Protein AF-A0A949HEN0-F1 (afdb_monomer_lite)

pLDDT: mean 87.19, std 11.89, range [32.09, 98.19]

Structure (mmCIF, N/CA/C/O backbone):
data_AF-A0A949HEN0-F1
#
_entry.id   AF-A0A949HEN0-F1
#
loop_
_atom_site.group_PDB
_atom_site.id
_atom_site.type_symbol
_atom_site.label_atom_id
_atom_site.label_alt_id
_atom_site.label_comp_id
_atom_site.label_asym_id
_atom_site.label_entity_id
_atom_site.label_seq_id
_atom_site.pdbx_PDB_ins_code
_atom_site.Cartn_x
_atom_site.Cartn_y
_atom_site.Cartn_z
_atom_site.occupancy
_atom_site.B_iso_or_equiv
_atom_site.auth_seq_id
_atom_site.auth_comp_id
_atom_site.auth_asym_id
_atom_site.auth_atom_id
_atom_site.pdbx_PDB_model_num
ATOM 1 N N . HIS A 1 1 ? -19.547 -11.923 -1.284 1.00 74.56 1 HIS A N 1
ATOM 2 C CA . HIS A 1 1 ? -19.424 -10.513 -1.710 1.00 74.56 1 HIS A CA 1
ATOM 3 C C . HIS A 1 1 ? -18.786 -9.704 -0.590 1.00 74.56 1 HIS A C 1
ATOM 5 O O . HIS A 1 1 ? -19.187 -9.894 0.551 1.00 74.56 1 HIS A O 1
ATOM 11 N N . THR A 1 2 ? -17.809 -8.849 -0.902 1.00 90.19 2 THR A N 1
ATOM 12 C CA . THR A 1 2 ? -17.132 -7.981 0.080 1.00 90.19 2 THR A CA 1
ATOM 13 C C . THR A 1 2 ? -17.848 -6.635 0.180 1.00 90.19 2 THR A C 1
ATOM 15 O O . THR A 1 2 ? -18.047 -5.970 -0.837 1.00 90.19 2 THR A O 1
ATOM 18 N N . THR A 1 3 ? -18.230 -6.210 1.384 1.00 95.81 3 THR A N 1
ATOM 19 C CA . THR A 1 3 ? -18.960 -4.951 1.613 1.00 95.81 3 THR A CA 1
ATOM 20 C C . THR A 1 3 ? -18.017 -3.785 1.955 1.00 95.81 3 THR A C 1
ATOM 22 O O . THR A 1 3 ? -16.902 -4.021 2.426 1.00 95.81 3 THR A O 1
ATOM 25 N N . PRO A 1 4 ? -18.452 -2.516 1.811 1.00 96.38 4 PRO A N 1
ATOM 26 C CA . PRO A 1 4 ? -17.668 -1.355 2.253 1.00 96.38 4 PRO A CA 1
ATOM 27 C C . PRO A 1 4 ? -17.387 -1.304 3.767 1.00 96.38 4 PRO A C 1
ATOM 29 O O . PRO A 1 4 ? -16.503 -0.578 4.216 1.00 96.38 4 PRO A O 1
ATOM 32 N N . ALA A 1 5 ? -18.148 -2.050 4.574 1.00 95.38 5 ALA A N 1
ATOM 33 C CA . ALA A 1 5 ? -17.889 -2.202 6.007 1.00 95.38 5 ALA A CA 1
ATOM 34 C C . ALA A 1 5 ? -16.739 -3.185 6.294 1.00 95.38 5 ALA A C 1
ATOM 36 O O . ALA A 1 5 ? -16.157 -3.150 7.371 1.00 95.38 5 ALA A O 1
ATOM 37 N N . GLN A 1 6 ? -16.399 -4.045 5.329 1.00 95.44 6 GLN A N 1
ATOM 38 C CA . GLN A 1 6 ? -15.302 -5.010 5.430 1.00 95.44 6 GLN A CA 1
ATOM 39 C C . GLN A 1 6 ? -14.016 -4.474 4.793 1.00 95.44 6 GLN A C 1
ATOM 41 O O . GLN A 1 6 ? -12.932 -4.670 5.339 1.00 95.44 6 GLN A O 1
ATOM 46 N N . LEU A 1 7 ? -14.142 -3.796 3.649 1.00 97.06 7 LEU A N 1
ATOM 47 C CA . LEU A 1 7 ? -13.021 -3.308 2.855 1.00 97.06 7 LEU A CA 1
ATOM 48 C C . LEU A 1 7 ? -13.290 -1.894 2.357 1.00 97.06 7 LEU A C 1
ATOM 50 O O . LEU A 1 7 ? -14.333 -1.615 1.764 1.00 97.06 7 LEU A O 1
ATOM 54 N N . ARG A 1 8 ? -12.293 -1.034 2.522 1.00 98.00 8 ARG A N 1
ATOM 55 C CA . ARG A 1 8 ? -12.203 0.259 1.864 1.00 98.00 8 ARG A CA 1
ATOM 56 C C . ARG A 1 8 ? -10.946 0.333 1.014 1.00 98.00 8 ARG A C 1
ATOM 58 O O . ARG A 1 8 ? -9.950 -0.312 1.321 1.00 98.00 8 ARG A O 1
ATOM 65 N N . ILE A 1 9 ? -11.001 1.117 -0.050 1.00 96.38 9 ILE A N 1
ATOM 66 C CA . ILE A 1 9 ? -9.923 1.275 -1.021 1.00 96.38 9 ILE A CA 1
ATOM 67 C C . ILE A 1 9 ? -9.548 2.749 -1.086 1.00 96.38 9 ILE A C 1
ATOM 69 O O . ILE A 1 9 ? -10.424 3.615 -1.096 1.00 96.38 9 ILE A O 1
ATOM 73 N N . PHE A 1 10 ? -8.254 3.035 -1.134 1.00 96.44 10 PHE A N 1
ATOM 74 C CA . PHE A 1 10 ? -7.752 4.378 -1.365 1.00 96.44 10 PHE A CA 1
ATOM 75 C C . PHE A 1 10 ? -6.753 4.377 -2.512 1.00 96.44 10 PHE A C 1
ATOM 77 O O . PHE A 1 10 ? -5.668 3.821 -2.386 1.00 96.44 10 PHE A O 1
ATOM 84 N N . CYS A 1 11 ? -7.134 4.974 -3.637 1.00 95.00 11 CYS A N 1
ATOM 85 C CA . CYS A 1 11 ? -6.284 5.060 -4.816 1.00 95.00 11 CYS A CA 1
ATOM 86 C C . CYS A 1 11 ? -5.538 6.395 -4.841 1.00 95.00 11 CYS A C 1
ATOM 88 O O . CYS A 1 11 ? -6.155 7.460 -4.765 1.00 95.00 11 CYS A O 1
ATOM 90 N N . ILE A 1 12 ? -4.218 6.315 -4.978 1.00 93.69 12 ILE A N 1
ATOM 91 C CA . ILE A 1 12 ? -3.324 7.440 -5.212 1.00 93.69 12 ILE A CA 1
ATOM 92 C C . ILE A 1 12 ? -2.745 7.283 -6.618 1.00 93.69 12 ILE A C 1
ATOM 94 O O . ILE A 1 12 ? -1.833 6.488 -6.846 1.00 93.69 12 ILE A O 1
ATOM 98 N N . ASP A 1 13 ? -3.298 8.046 -7.555 1.00 87.94 13 ASP A N 1
ATOM 99 C CA . ASP A 1 13 ? -2.921 8.092 -8.965 1.00 87.94 13 ASP A CA 1
ATOM 100 C C . ASP A 1 13 ? -2.752 9.552 -9.409 1.00 87.94 13 ASP A C 1
ATOM 102 O O . ASP A 1 13 ? -3.570 10.114 -10.133 1.00 87.94 13 ASP A O 1
ATOM 106 N N . GLY A 1 14 ? -1.672 10.200 -8.969 1.00 75.12 14 GLY A N 1
ATOM 107 C CA . GLY A 1 14 ? -1.396 11.612 -9.274 1.00 75.12 14 GLY A CA 1
ATOM 108 C C . GLY A 1 14 ? -1.202 11.945 -10.766 1.00 75.12 14 GLY A C 1
ATOM 109 O O . GLY A 1 14 ? -0.970 13.107 -11.084 1.00 75.12 14 GLY A O 1
ATOM 110 N N . LYS A 1 15 ? -1.294 10.959 -11.677 1.00 76.56 15 LYS A N 1
ATOM 111 C CA . LYS A 1 15 ? -1.336 11.162 -13.137 1.00 76.56 15 LYS A CA 1
ATOM 112 C C . LYS A 1 15 ? -2.762 11.361 -13.656 1.00 76.56 15 LYS A C 1
ATOM 114 O O . LYS A 1 15 ? -2.924 12.068 -14.646 1.00 76.56 15 LYS A O 1
ATOM 119 N N . GLY A 1 16 ? -3.773 10.782 -12.999 1.00 72.88 16 GLY A N 1
ATOM 120 C CA . GLY A 1 16 ? -5.189 11.100 -13.188 1.00 72.88 16 GLY A CA 1
ATOM 121 C C . GLY A 1 16 ? -6.070 10.026 -13.846 1.00 72.88 16 GLY A C 1
ATOM 122 O O . GLY A 1 16 ? -7.115 9.717 -13.266 1.00 72.88 16 GLY A O 1
ATOM 123 N N . PRO A 1 17 ? -5.751 9.503 -15.049 1.00 77.69 17 PRO A N 1
ATOM 124 C CA . PRO A 1 17 ? -6.682 8.691 -15.832 1.00 77.69 17 PRO A CA 1
ATOM 125 C C . PRO A 1 17 ? -7.180 7.420 -15.147 1.00 77.69 17 PRO A C 1
ATOM 127 O O . PRO A 1 17 ? -8.371 7.128 -15.239 1.00 77.69 17 PRO A O 1
ATOM 130 N N . ASP A 1 18 ? -6.315 6.690 -14.443 1.00 79.44 18 ASP A N 1
ATOM 131 C CA . ASP A 1 18 ? -6.670 5.380 -13.892 1.00 79.44 18 ASP A CA 1
ATOM 132 C C . ASP A 1 18 ? -7.500 5.546 -12.615 1.00 79.44 18 ASP A C 1
ATOM 134 O O . ASP A 1 18 ? -8.573 4.957 -12.469 1.00 79.44 18 ASP A O 1
ATOM 138 N N . GLY A 1 19 ? -7.054 6.427 -11.716 1.00 79.94 19 GLY A N 1
ATOM 139 C CA . GLY A 1 19 ? -7.755 6.743 -10.474 1.00 79.94 19 GLY A CA 1
ATOM 140 C C . GLY A 1 19 ? -9.086 7.457 -10.710 1.00 79.94 19 GLY A C 1
ATOM 141 O O . GLY A 1 19 ? -10.028 7.291 -9.932 1.00 79.94 19 GLY A O 1
ATOM 142 N N . ALA A 1 20 ? -9.225 8.212 -11.805 1.00 86.69 20 ALA A N 1
ATOM 143 C CA . ALA A 1 20 ? -10.486 8.860 -12.161 1.00 86.69 20 ALA A CA 1
ATOM 144 C C . ALA A 1 20 ? -11.619 7.853 -12.407 1.00 86.69 20 ALA A C 1
ATOM 146 O O . ALA A 1 20 ? -12.768 8.151 -12.067 1.00 86.69 20 ALA A O 1
ATOM 147 N N . LEU A 1 21 ? -11.304 6.657 -12.921 1.00 88.25 21 LEU A N 1
ATOM 148 C CA . LEU A 1 21 ? -12.278 5.581 -13.141 1.00 88.25 21 LEU A CA 1
ATOM 149 C C . LEU A 1 21 ? -12.865 5.040 -11.828 1.00 88.25 21 LEU A C 1
ATOM 151 O O . LEU A 1 21 ? -13.897 4.375 -11.838 1.00 88.25 21 LEU A O 1
ATOM 155 N N . TRP A 1 22 ? -12.218 5.321 -10.695 1.00 89.81 22 TRP A N 1
ATOM 156 C CA . TRP A 1 22 ? -12.591 4.782 -9.389 1.00 89.81 22 TRP A CA 1
ATOM 157 C C . TRP A 1 22 ? -13.465 5.760 -8.598 1.00 89.81 22 TRP A C 1
ATOM 159 O O . TRP A 1 22 ? -13.895 5.456 -7.485 1.00 89.81 22 TRP A O 1
ATOM 169 N N . ARG A 1 23 ? -13.755 6.951 -9.137 1.00 91.75 23 ARG A N 1
ATOM 170 C CA . ARG A 1 23 ? -14.604 7.944 -8.466 1.00 91.75 23 ARG A CA 1
ATOM 171 C C . ARG A 1 23 ? -16.014 7.398 -8.231 1.00 91.75 23 ARG A C 1
ATOM 173 O O . ARG A 1 23 ? -16.599 6.743 -9.082 1.00 91.75 23 ARG A O 1
ATOM 180 N N . GLY A 1 24 ? -16.569 7.701 -7.058 1.00 91.44 24 GLY A N 1
ATOM 181 C CA . GLY A 1 24 ? -17.938 7.323 -6.694 1.00 91.44 24 GLY A CA 1
ATOM 182 C C . GLY A 1 24 ? -18.144 5.847 -6.331 1.00 91.44 24 GLY A C 1
ATOM 183 O O . GLY A 1 24 ? -19.249 5.485 -5.934 1.00 91.44 24 GLY A O 1
ATOM 184 N N . LEU A 1 25 ? -17.111 4.998 -6.405 1.00 93.44 25 LEU A N 1
ATOM 185 C CA . LEU A 1 25 ? -17.216 3.617 -5.940 1.00 93.44 25 LEU A CA 1
ATOM 186 C C . LEU A 1 25 ? -17.509 3.572 -4.434 1.00 93.44 25 LEU A C 1
ATOM 188 O O . LEU A 1 25 ? -16.858 4.244 -3.635 1.00 93.44 25 LEU A O 1
ATOM 192 N N . ALA A 1 26 ? -18.467 2.730 -4.039 1.00 95.44 26 ALA A N 1
ATOM 193 C CA . ALA A 1 26 ? -18.919 2.619 -2.650 1.00 95.44 26 ALA A CA 1
ATOM 194 C C . ALA A 1 26 ? -17.806 2.193 -1.678 1.00 95.44 26 ALA A C 1
ATOM 196 O O . ALA A 1 26 ? -17.871 2.512 -0.491 1.00 95.44 26 ALA A O 1
ATOM 197 N N . HIS A 1 27 ? -16.792 1.477 -2.171 1.00 96.81 27 HIS A N 1
ATOM 198 C CA . HIS A 1 27 ? -15.643 1.019 -1.389 1.00 96.81 27 HIS A CA 1
ATOM 199 C C . HIS A 1 27 ? -14.580 2.091 -1.183 1.00 96.81 27 HIS A C 1
ATOM 201 O O . HIS A 1 27 ? -13.657 1.853 -0.415 1.00 96.81 27 HIS A O 1
ATOM 207 N N . ASN A 1 28 ? -14.685 3.266 -1.796 1.00 96.69 28 ASN A N 1
ATOM 208 C CA . ASN A 1 28 ? -13.710 4.321 -1.555 1.00 96.69 28 ASN A CA 1
ATOM 209 C C . ASN A 1 28 ? -13.680 4.696 -0.066 1.00 96.69 28 ASN A C 1
ATOM 211 O O . ASN A 1 28 ? -14.724 4.892 0.565 1.00 96.69 28 ASN A O 1
ATOM 215 N N . TRP A 1 29 ? -12.477 4.738 0.508 1.00 96.56 29 TRP A N 1
ATOM 216 C CA . TRP A 1 29 ? -12.247 5.293 1.841 1.00 96.56 29 TRP A CA 1
ATOM 217 C C . TRP A 1 29 ? -12.417 6.815 1.806 1.00 96.56 29 TRP A C 1
ATOM 219 O O . TRP A 1 29 ? -13.174 7.380 2.588 1.00 96.56 29 TRP A O 1
ATOM 229 N N . CYS A 1 30 ? -11.778 7.442 0.822 1.00 92.31 30 CYS A N 1
ATOM 230 C CA . CYS A 1 30 ? -11.952 8.826 0.406 1.00 92.31 30 CYS A CA 1
ATOM 231 C C . CYS A 1 30 ? -11.850 8.902 -1.128 1.00 92.31 30 CYS A C 1
ATOM 233 O O . CYS A 1 30 ? -11.597 7.892 -1.792 1.00 92.31 30 CYS A O 1
ATOM 235 N N . GLY A 1 31 ? -12.112 10.077 -1.708 1.00 92.19 31 GLY A N 1
ATOM 236 C CA . GLY A 1 31 ? -12.005 10.263 -3.157 1.00 92.19 31 GLY A CA 1
ATOM 237 C C . GLY A 1 31 ? -10.599 9.907 -3.667 1.00 92.19 31 GLY A C 1
ATOM 238 O O . GLY A 1 31 ? -9.625 10.208 -2.978 1.00 92.19 31 GLY A O 1
ATOM 239 N N . PRO A 1 32 ? -10.472 9.264 -4.845 1.00 94.25 32 PRO A N 1
ATOM 240 C CA . PRO A 1 32 ? -9.167 8.928 -5.399 1.00 94.25 32 PRO A CA 1
ATOM 241 C C . PRO A 1 32 ? -8.360 10.202 -5.668 1.00 94.25 32 PRO A C 1
ATOM 243 O O . PRO A 1 32 ? -8.900 11.198 -6.159 1.00 94.25 32 PRO A O 1
ATOM 246 N N . ILE A 1 33 ? -7.065 10.154 -5.372 1.00 94.62 33 ILE A N 1
ATOM 247 C CA . ILE A 1 33 ? -6.143 11.263 -5.617 1.00 94.62 33 ILE A CA 1
ATOM 248 C C . ILE A 1 33 ? -5.729 11.203 -7.074 1.00 94.62 33 ILE A C 1
ATOM 250 O O . ILE A 1 33 ? -5.035 10.275 -7.475 1.00 94.62 33 ILE A O 1
ATOM 254 N N . THR A 1 34 ? -6.183 12.175 -7.860 1.00 92.56 34 THR A N 1
ATOM 255 C CA . THR A 1 34 ? -5.967 12.214 -9.318 1.00 92.56 34 THR A CA 1
ATOM 256 C C . THR A 1 34 ? -5.063 13.360 -9.769 1.00 92.56 34 THR A C 1
ATOM 258 O O . THR A 1 34 ? -4.925 13.601 -10.964 1.00 92.56 34 THR A O 1
ATOM 261 N N . ARG A 1 35 ? -4.526 14.124 -8.817 1.00 89.75 35 ARG A N 1
ATOM 262 C CA . ARG A 1 35 ? -3.729 15.333 -9.032 1.00 89.75 35 ARG A CA 1
ATOM 263 C C . ARG A 1 35 ? -2.508 15.293 -8.117 1.00 89.75 35 ARG A C 1
ATOM 265 O O . ARG A 1 35 ? -2.616 14.849 -6.975 1.00 89.75 35 ARG A O 1
ATOM 272 N N . GLU A 1 36 ? -1.357 15.723 -8.620 1.00 89.06 36 GLU A N 1
ATOM 273 C CA . GLU A 1 36 ? -0.079 15.653 -7.896 1.00 89.06 36 GLU A CA 1
ATOM 274 C C . GLU A 1 36 ? -0.089 16.553 -6.644 1.00 89.06 36 GLU A C 1
ATOM 276 O O . GLU A 1 36 ? 0.375 16.156 -5.579 1.00 89.06 36 GLU A O 1
ATOM 281 N N . GLU A 1 37 ? -0.715 17.725 -6.735 1.00 90.69 37 GLU A N 1
ATOM 282 C CA . GLU A 1 37 ? -0.854 18.709 -5.655 1.00 90.69 37 GLU A CA 1
ATOM 283 C C . GLU A 1 37 ? -1.679 18.228 -4.451 1.00 90.69 37 GLU A C 1
ATOM 285 O O . GLU A 1 37 ? -1.544 18.778 -3.359 1.00 90.69 37 GLU A O 1
ATOM 290 N N . ASP A 1 38 ? -2.496 17.187 -4.626 1.00 92.25 38 ASP A N 1
ATOM 291 C CA . ASP A 1 38 ? -3.340 16.624 -3.569 1.00 92.25 38 ASP A CA 1
ATOM 292 C C . ASP A 1 38 ? -2.612 15.514 -2.775 1.00 92.25 38 ASP A C 1
ATOM 294 O O . ASP A 1 38 ? -3.067 15.094 -1.706 1.00 92.25 38 ASP A O 1
ATOM 298 N N . ILE A 1 39 ? -1.453 15.045 -3.259 1.00 91.75 39 ILE A N 1
ATOM 299 C CA . ILE A 1 39 ? -0.662 13.971 -2.633 1.00 91.75 39 ILE A CA 1
ATOM 300 C C . ILE A 1 39 ? -0.220 14.310 -1.195 1.00 91.75 39 ILE A C 1
ATOM 302 O O . ILE A 1 39 ? -0.356 13.436 -0.335 1.00 91.75 39 ILE A O 1
ATOM 306 N N . PRO A 1 40 ? 0.259 15.528 -0.860 1.00 92.62 40 PRO A N 1
ATOM 307 C CA . PRO A 1 40 ? 0.593 15.865 0.527 1.00 92.62 40 PRO A CA 1
ATOM 308 C C . PRO A 1 40 ? -0.583 15.665 1.493 1.00 92.62 40 PRO A C 1
ATOM 310 O O . PRO A 1 40 ? -0.412 15.110 2.578 1.00 92.62 40 PRO A O 1
ATOM 313 N N . GLY A 1 41 ? -1.792 16.062 1.079 1.00 94.31 41 GLY A N 1
ATOM 314 C CA . GLY A 1 41 ? -3.008 15.869 1.871 1.00 94.31 41 GLY A CA 1
ATOM 315 C C . GLY A 1 41 ? -3.367 14.392 2.036 1.00 94.31 41 GLY A C 1
ATOM 316 O O . GLY A 1 41 ? -3.756 13.963 3.121 1.00 94.31 41 GLY A O 1
ATOM 317 N N . ALA A 1 42 ? -3.168 13.594 0.986 1.00 94.38 42 ALA A N 1
ATOM 318 C CA . ALA A 1 42 ? -3.366 12.147 1.020 1.00 94.38 42 ALA A CA 1
ATOM 319 C C . ALA A 1 42 ? -2.435 11.443 2.016 1.00 94.38 42 ALA A C 1
ATOM 321 O O . ALA A 1 42 ? -2.870 10.571 2.770 1.00 94.38 42 ALA A O 1
ATOM 322 N N . ILE A 1 43 ? -1.161 11.842 2.038 1.00 93.88 43 ILE A N 1
ATOM 323 C CA . ILE A 1 43 ? -0.159 11.310 2.966 1.00 93.88 43 ILE A CA 1
ATOM 324 C C . ILE A 1 43 ? -0.539 11.656 4.407 1.00 93.88 43 ILE A C 1
ATOM 326 O O . ILE A 1 43 ? -0.584 10.765 5.253 1.00 93.88 43 ILE A O 1
ATOM 330 N N . ALA A 1 44 ? -0.890 12.915 4.676 1.00 94.62 44 ALA A N 1
ATOM 331 C CA . ALA A 1 44 ? -1.323 13.340 6.005 1.00 94.62 44 ALA A CA 1
ATOM 332 C C . ALA A 1 44 ? -2.572 12.574 6.483 1.00 94.62 44 ALA A C 1
ATOM 334 O O . ALA A 1 44 ? -2.643 12.165 7.641 1.00 94.62 44 ALA A O 1
ATOM 335 N N . ALA A 1 45 ? -3.534 12.319 5.589 1.00 96.62 45 ALA A N 1
ATOM 336 C CA . ALA A 1 45 ? -4.723 11.532 5.911 1.00 96.62 45 ALA A CA 1
ATOM 337 C C . ALA A 1 45 ? -4.380 10.078 6.279 1.00 96.62 45 ALA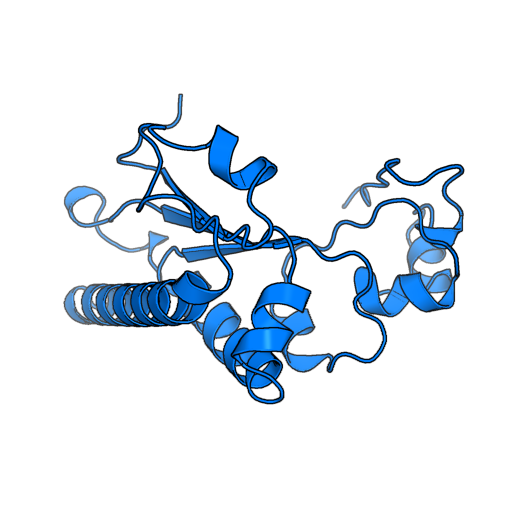 A C 1
ATOM 339 O O . ALA A 1 45 ? -4.946 9.537 7.229 1.00 96.62 45 ALA A O 1
ATOM 340 N N . LEU A 1 46 ? -3.443 9.446 5.563 1.00 96.50 46 LEU A N 1
ATOM 341 C CA . LEU A 1 46 ? -2.965 8.097 5.883 1.00 96.50 46 LEU A CA 1
ATOM 342 C C . LEU A 1 46 ? -2.270 8.042 7.244 1.00 96.50 46 LEU A C 1
ATOM 344 O O . LEU A 1 46 ? -2.538 7.140 8.035 1.00 96.50 46 LEU A O 1
ATOM 348 N N . GLU A 1 47 ? -1.432 9.031 7.548 1.00 95.56 47 GLU A N 1
ATOM 349 C CA . GLU A 1 47 ? -0.755 9.112 8.843 1.00 95.56 47 GLU A CA 1
ATOM 350 C C . GLU A 1 47 ? -1.742 9.315 9.997 1.00 95.56 47 GLU A C 1
ATOM 352 O O . GLU A 1 47 ? -1.601 8.673 11.041 1.00 95.56 47 GLU A O 1
ATOM 357 N N . ALA A 1 48 ? -2.769 10.148 9.796 1.00 96.81 48 ALA A N 1
ATOM 358 C CA . ALA A 1 48 ? -3.851 10.332 10.758 1.00 96.81 48 ALA A CA 1
ATOM 359 C C . ALA A 1 48 ? -4.633 9.029 10.974 1.00 96.81 48 ALA A C 1
ATOM 361 O O . ALA A 1 48 ? -4.772 8.585 12.113 1.00 96.81 48 ALA A O 1
ATOM 362 N N . LEU A 1 49 ? -5.042 8.356 9.890 1.00 97.50 49 LEU A N 1
ATOM 363 C CA . LEU A 1 49 ? -5.714 7.056 9.959 1.00 97.50 49 LEU A CA 1
ATOM 364 C C . LEU A 1 49 ? -4.867 6.035 10.720 1.00 97.50 49 LEU A C 1
ATOM 366 O O . LEU A 1 49 ? -5.378 5.311 11.573 1.00 97.50 49 LEU A O 1
ATOM 370 N N . ARG A 1 50 ? -3.567 5.958 10.429 1.00 96.62 50 ARG A N 1
ATOM 371 C CA . ARG A 1 50 ? -2.656 5.060 11.136 1.00 96.62 50 ARG A CA 1
ATOM 372 C C . ARG A 1 50 ? -2.611 5.390 12.628 1.00 96.62 50 ARG A C 1
ATOM 374 O O . ARG A 1 50 ? -2.689 4.471 13.438 1.00 96.62 50 ARG A O 1
ATOM 381 N N . GLY A 1 51 ? -2.529 6.669 12.994 1.00 96.75 51 GLY A N 1
ATOM 382 C CA . GLY A 1 51 ? -2.596 7.123 14.385 1.00 96.75 51 GLY A CA 1
ATOM 383 C C . GLY A 1 51 ? -3.884 6.687 15.088 1.00 96.75 51 GLY A C 1
ATOM 384 O O . GLY A 1 51 ? -3.821 6.067 16.150 1.00 96.75 51 GLY A O 1
ATOM 385 N N . GLU A 1 52 ? -5.038 6.916 14.459 1.00 97.06 52 GLU A N 1
ATOM 386 C CA . GLU A 1 52 ? -6.349 6.478 14.960 1.00 97.06 52 GLU A CA 1
ATOM 387 C C . GLU A 1 52 ? -6.405 4.958 15.159 1.00 97.06 52 GLU A C 1
ATOM 389 O O . GLU A 1 52 ? -6.895 4.468 16.177 1.00 97.06 52 GLU A O 1
ATOM 394 N N . ARG A 1 53 ? -5.872 4.187 14.201 1.00 97.12 53 ARG A N 1
ATOM 395 C CA . ARG A 1 53 ? -5.807 2.725 14.298 1.00 97.12 53 ARG A CA 1
ATOM 396 C C . ARG A 1 53 ? -4.944 2.278 15.472 1.00 97.12 53 ARG A C 1
ATOM 398 O O . ARG A 1 53 ? -5.349 1.360 16.173 1.00 97.12 53 ARG A O 1
ATOM 405 N N . MET A 1 54 ? -3.795 2.910 15.705 1.00 96.88 54 MET A N 1
ATOM 406 C CA . MET A 1 54 ? -2.915 2.534 16.819 1.00 96.88 54 MET A CA 1
ATOM 407 C C . MET A 1 54 ? -3.570 2.824 18.170 1.00 96.88 54 MET A C 1
ATOM 409 O O . MET A 1 54 ? -3.558 1.964 19.046 1.00 96.88 54 MET A O 1
ATOM 413 N N . GLN A 1 55 ? -4.225 3.979 18.305 1.00 97.44 55 GLN A N 1
ATOM 414 C CA . GLN A 1 55 ? -4.992 4.317 19.506 1.00 97.44 55 GLN A CA 1
ATOM 415 C C . GLN A 1 55 ? -6.134 3.325 19.750 1.00 97.44 55 GLN A C 1
ATOM 417 O O . GLN A 1 55 ? -6.366 2.916 20.884 1.00 97.44 55 GLN A O 1
ATOM 422 N N . LEU A 1 56 ? -6.831 2.894 18.694 1.00 97.62 56 LEU A N 1
ATOM 423 C CA . LEU A 1 56 ? -7.911 1.916 18.814 1.00 97.62 56 LEU A CA 1
ATOM 424 C C . LEU A 1 56 ? -7.413 0.557 19.331 1.00 97.62 56 LEU A C 1
ATOM 426 O O . LEU A 1 56 ? -8.089 -0.064 20.154 1.00 97.62 56 LEU A O 1
ATOM 430 N N . LEU A 1 57 ? -6.252 0.098 18.852 1.00 97.75 57 LEU A N 1
ATOM 431 C CA . LEU A 1 57 ? -5.619 -1.138 19.323 1.00 97.75 57 LEU A CA 1
ATOM 432 C C . LEU A 1 57 ? -5.239 -1.030 20.804 1.00 97.75 57 LEU A C 1
ATOM 434 O O . LEU A 1 57 ? -5.576 -1.918 21.586 1.00 97.75 57 LEU A O 1
ATOM 438 N N . GLU A 1 58 ? -4.621 0.088 21.193 1.00 97.75 58 GLU A N 1
ATOM 439 C CA . GLU A 1 58 ? -4.234 0.373 22.578 1.00 97.75 58 GLU A CA 1
ATOM 440 C C . GLU A 1 58 ? -5.447 0.388 23.519 1.00 97.75 58 GLU A C 1
ATOM 442 O O . GLU A 1 58 ? -5.438 -0.287 24.547 1.00 97.75 58 GLU A O 1
ATOM 447 N N . GLN A 1 59 ? -6.532 1.065 23.132 1.00 98.00 59 GLN A N 1
ATOM 448 C CA . GLN A 1 59 ? -7.782 1.125 23.904 1.00 98.00 59 GLN A CA 1
ATOM 449 C C . GLN A 1 59 ? -8.402 -0.253 24.167 1.00 98.00 59 GLN A C 1
ATOM 451 O O . GLN A 1 59 ? -9.070 -0.442 25.182 1.00 98.00 59 GLN A O 1
ATOM 456 N N . HIS A 1 60 ? -8.197 -1.210 23.260 1.00 97.94 60 HIS A N 1
ATOM 457 C CA . HIS A 1 60 ? -8.708 -2.576 23.388 1.00 97.94 60 HIS A CA 1
ATOM 458 C C . HIS A 1 60 ? -7.666 -3.559 23.941 1.00 97.94 60 HIS A C 1
ATOM 460 O O . HIS A 1 60 ? -7.980 -4.738 24.095 1.00 97.94 60 HIS A O 1
ATOM 466 N N . GLY A 1 61 ? -6.443 -3.103 24.240 1.00 97.50 61 GLY A N 1
ATOM 467 C CA . GLY A 1 61 ? -5.365 -3.947 24.757 1.00 97.50 61 GLY A CA 1
ATOM 468 C C . GLY A 1 61 ? -4.905 -5.035 23.782 1.00 97.50 61 GLY A C 1
ATOM 469 O O . GLY A 1 61 ? -4.458 -6.093 24.221 1.00 97.50 61 GLY A O 1
ATOM 470 N N . VAL A 1 62 ? -5.038 -4.804 22.474 1.00 97.75 62 VAL A N 1
ATOM 471 C CA . VAL A 1 62 ? -4.643 -5.753 21.421 1.00 97.75 62 VAL A CA 1
ATOM 472 C C . VAL A 1 62 ? -3.486 -5.210 20.592 1.00 97.75 62 VAL A C 1
ATOM 474 O O . VAL A 1 62 ? -3.199 -4.016 20.605 1.00 97.75 62 VAL A O 1
ATOM 477 N N . THR A 1 63 ? -2.812 -6.084 19.845 1.00 95.75 63 THR A N 1
ATOM 478 C CA . THR A 1 63 ? -1.630 -5.704 19.051 1.00 95.75 63 THR A CA 1
ATOM 479 C C . THR A 1 63 ? -1.892 -5.685 17.551 1.00 95.75 63 THR A C 1
ATOM 481 O O . THR A 1 63 ? -1.101 -5.115 16.799 1.00 95.75 63 THR A O 1
ATOM 484 N N . LYS A 1 64 ? -2.991 -6.301 17.098 1.00 96.31 64 LYS A N 1
ATOM 485 C CA . LY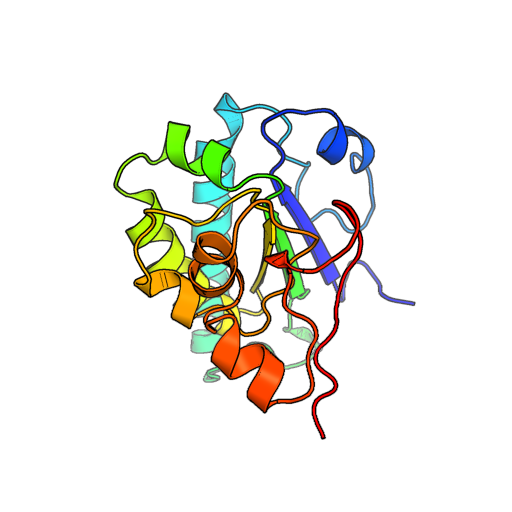S A 1 64 ? -3.332 -6.429 15.676 1.00 96.31 64 LYS A CA 1
ATOM 486 C C . LYS A 1 64 ? -4.802 -6.139 15.417 1.00 96.31 64 LYS A C 1
ATOM 488 O O . LYS A 1 64 ? -5.676 -6.484 16.206 1.00 96.31 64 LYS A O 1
ATOM 493 N N . TRP A 1 65 ? -5.088 -5.563 14.257 1.00 97.00 65 TRP A N 1
ATOM 494 C CA . TRP A 1 65 ? -6.444 -5.263 13.797 1.00 97.00 65 TRP A CA 1
ATOM 495 C C . TRP A 1 65 ? -7.364 -6.493 13.781 1.00 97.00 65 TRP A C 1
ATOM 497 O O . TRP A 1 65 ? -8.542 -6.393 14.123 1.00 97.00 65 TRP A O 1
ATOM 507 N N . GLU A 1 66 ? -6.832 -7.668 13.445 1.00 96.12 66 GLU A N 1
ATOM 508 C CA . GLU A 1 66 ? -7.563 -8.937 13.431 1.00 96.12 66 GLU A CA 1
ATOM 509 C C . GLU A 1 66 ? -8.020 -9.391 14.830 1.00 96.12 66 GLU A C 1
ATOM 511 O O . GLU A 1 66 ? -8.933 -10.213 14.931 1.00 96.12 66 GLU A O 1
ATOM 516 N N . GLU A 1 67 ? -7.416 -8.859 15.895 1.00 97.38 67 GLU A N 1
ATOM 517 C CA . GLU A 1 67 ? -7.726 -9.171 17.297 1.00 97.38 67 GLU A CA 1
ATOM 518 C C . GLU A 1 67 ? -8.836 -8.263 17.856 1.00 97.38 67 GLU A C 1
ATOM 520 O O . GLU A 1 67 ? -9.432 -8.583 18.883 1.00 97.38 67 GLU A O 1
ATOM 525 N N . LEU A 1 68 ? -9.172 -7.160 17.170 1.00 97.56 68 LEU A N 1
ATOM 526 C CA . LEU A 1 68 ? -10.246 -6.261 17.600 1.00 97.56 68 LEU A CA 1
ATOM 527 C C . LEU A 1 68 ? -11.603 -6.985 17.623 1.00 97.56 68 LEU A C 1
ATOM 529 O O . LEU A 1 68 ? -11.903 -7.737 16.679 1.00 97.56 68 LEU A O 1
ATOM 533 N N . PRO A 1 69 ? -12.469 -6.704 18.621 1.00 96.25 69 PRO A N 1
ATOM 534 C CA . PRO A 1 69 ? -13.847 -7.184 18.628 1.00 96.25 69 PRO A CA 1
ATOM 535 C C . PRO A 1 69 ? -14.552 -6.820 17.321 1.00 96.25 69 PRO A C 1
ATOM 537 O O . PRO A 1 69 ? -14.404 -5.703 16.831 1.00 96.25 69 PRO A O 1
ATOM 540 N N . THR A 1 70 ? -15.327 -7.743 16.747 1.00 93.50 70 THR A N 1
ATOM 541 C CA . THR A 1 70 ? -15.902 -7.571 15.395 1.00 93.50 70 THR A CA 1
ATOM 542 C C . THR A 1 70 ? -16.736 -6.292 15.279 1.00 93.50 70 THR A C 1
ATOM 544 O O . THR A 1 70 ? -16.658 -5.598 14.272 1.00 93.50 70 THR A O 1
ATOM 547 N N . GLN A 1 71 ? -17.479 -5.938 16.326 1.00 93.75 71 GLN A N 1
ATOM 548 C CA . GLN A 1 71 ? -18.310 -4.736 16.384 1.00 93.75 71 GLN A CA 1
ATOM 549 C C . GLN A 1 71 ? -17.514 -3.422 16.489 1.00 93.75 71 GLN A C 1
ATOM 551 O O . GLN A 1 71 ? -18.038 -2.363 16.159 1.00 93.75 71 GLN A O 1
ATOM 556 N N . ASN A 1 72 ? -16.251 -3.487 16.919 1.00 94.94 72 ASN A N 1
ATOM 557 C CA . ASN A 1 72 ? -15.328 -2.353 17.004 1.00 94.94 72 ASN A CA 1
ATOM 558 C C . ASN A 1 72 ? -14.290 -2.368 15.874 1.00 94.94 72 ASN A C 1
ATOM 560 O O . ASN A 1 72 ? -13.520 -1.418 15.740 1.00 94.94 72 ASN A O 1
ATOM 564 N N . ARG A 1 73 ? -14.237 -3.442 15.077 1.00 97.06 73 ARG A N 1
ATOM 565 C CA . ARG A 1 73 ? -13.246 -3.617 14.023 1.00 97.06 73 ARG A CA 1
ATOM 566 C C . ARG A 1 73 ? -13.627 -2.759 12.818 1.00 97.06 73 ARG A C 1
ATOM 568 O O . ARG A 1 73 ? -14.620 -3.046 12.150 1.00 97.06 73 ARG A O 1
ATOM 575 N N . PRO A 1 74 ? -12.839 -1.727 12.499 1.00 97.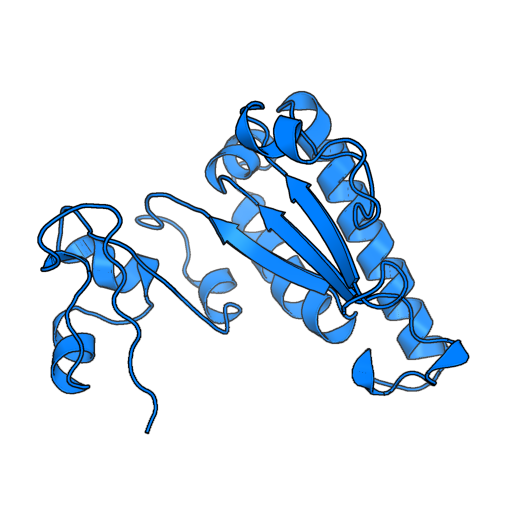44 74 PRO A N 1
ATOM 576 C CA . PRO A 1 74 ? -13.121 -0.893 11.347 1.00 97.44 74 PRO A CA 1
ATOM 577 C C . PRO A 1 74 ? -12.767 -1.647 10.053 1.00 97.44 74 PRO A C 1
ATOM 579 O O . PRO A 1 74 ? -12.013 -2.620 10.114 1.00 97.44 74 PRO A O 1
ATOM 582 N N . PRO A 1 75 ? -13.244 -1.213 8.873 1.00 97.69 75 PRO A N 1
ATOM 583 C CA . PRO A 1 75 ? -12.881 -1.861 7.616 1.00 97.69 75 PRO A CA 1
ATOM 584 C C . PRO A 1 75 ? -11.364 -1.878 7.406 1.00 97.69 75 PRO A C 1
ATOM 586 O O . PRO A 1 75 ? -10.659 -0.923 7.766 1.00 97.69 75 PRO A O 1
ATOM 589 N N . LEU A 1 76 ? -10.885 -2.942 6.760 1.00 97.88 76 LEU A N 1
ATOM 590 C CA . LEU A 1 76 ? -9.530 -2.982 6.224 1.00 97.88 76 LEU A CA 1
ATOM 591 C C . LEU A 1 76 ? -9.400 -1.894 5.157 1.00 97.88 76 LEU A C 1
ATOM 593 O O . LEU A 1 76 ? -10.301 -1.735 4.334 1.00 97.88 76 LEU A O 1
ATOM 597 N N . VAL A 1 77 ? -8.294 -1.153 5.162 1.00 98.19 77 VAL A N 1
ATOM 598 C CA . VAL A 1 77 ? -8.022 -0.132 4.143 1.00 98.19 77 VAL A CA 1
ATOM 599 C C . VAL A 1 77 ? -6.934 -0.640 3.213 1.00 98.19 77 VAL A C 1
ATOM 601 O O . VAL A 1 77 ? -5.819 -0.915 3.648 1.00 98.19 77 VAL A O 1
ATOM 604 N N . TRP A 1 78 ? -7.257 -0.766 1.931 1.00 97.00 78 TRP A N 1
ATOM 605 C CA . TRP A 1 78 ? -6.307 -1.116 0.888 1.00 97.00 78 TRP A CA 1
ATOM 606 C C . TRP A 1 78 ? -5.895 0.132 0.112 1.00 97.00 78 TRP A C 1
ATOM 608 O O . TRP A 1 78 ? -6.679 0.707 -0.641 1.00 97.00 78 TRP A O 1
ATOM 618 N N . VAL A 1 79 ? -4.664 0.570 0.335 1.00 96.88 79 VAL A N 1
ATOM 619 C CA . VAL A 1 79 ? -4.059 1.735 -0.300 1.00 96.88 79 VAL A CA 1
ATOM 620 C C . VAL A 1 79 ? -3.358 1.282 -1.571 1.00 96.88 79 VAL A C 1
ATOM 622 O O . VAL A 1 79 ? -2.460 0.445 -1.521 1.00 96.88 79 VAL A O 1
ATOM 625 N N . VAL A 1 80 ? -3.766 1.827 -2.709 1.00 94.88 80 VAL A N 1
ATOM 626 C CA . VAL A 1 80 ? -3.191 1.545 -4.023 1.00 94.88 80 VAL A CA 1
ATOM 627 C C . VAL A 1 80 ? -2.424 2.776 -4.477 1.00 94.88 80 VAL A C 1
ATOM 629 O O . VAL A 1 80 ? -3.024 3.799 -4.791 1.00 94.88 80 VAL A O 1
ATOM 632 N N . ILE A 1 81 ? -1.100 2.679 -4.501 1.00 93.31 81 ILE A N 1
ATOM 633 C CA . ILE A 1 81 ? -0.210 3.701 -5.051 1.00 93.31 81 ILE A CA 1
ATOM 634 C C . ILE A 1 81 ? 0.085 3.287 -6.489 1.00 93.31 81 ILE A C 1
ATOM 636 O O . ILE A 1 81 ? 0.835 2.338 -6.701 1.00 93.31 81 ILE A O 1
ATOM 640 N N . ASN A 1 82 ? -0.530 3.959 -7.465 1.00 90.19 82 ASN A N 1
ATOM 641 C CA . ASN A 1 82 ? -0.465 3.561 -8.879 1.00 90.19 82 ASN A CA 1
ATOM 642 C C . ASN A 1 82 ? 0.917 3.810 -9.509 1.00 90.19 82 ASN A C 1
ATOM 644 O O . ASN A 1 82 ? 1.302 3.163 -10.478 1.00 90.19 82 ASN A O 1
ATOM 648 N N . GLU A 1 83 ? 1.675 4.755 -8.957 1.00 87.75 83 GLU A N 1
ATOM 649 C CA . GLU A 1 83 ? 3.032 5.055 -9.395 1.00 87.75 83 GLU A CA 1
ATOM 650 C C . GLU A 1 83 ? 3.835 5.637 -8.230 1.00 87.75 83 GLU A C 1
ATOM 652 O O . GLU A 1 83 ? 3.597 6.771 -7.804 1.00 87.75 83 GLU A O 1
ATOM 657 N N . LEU A 1 84 ? 4.815 4.881 -7.733 1.00 87.31 84 LEU A N 1
ATOM 658 C CA . LEU A 1 84 ? 5.621 5.314 -6.593 1.00 87.31 84 LEU A CA 1
ATOM 659 C C . LEU A 1 84 ? 6.455 6.572 -6.878 1.00 87.31 84 LEU A C 1
ATOM 661 O O . LEU A 1 84 ? 6.611 7.409 -5.988 1.00 87.31 84 LEU A O 1
ATOM 665 N N . SER A 1 85 ? 6.935 6.755 -8.114 1.00 84.50 85 SER A N 1
ATOM 666 C CA . SER A 1 85 ? 7.730 7.936 -8.492 1.00 84.50 85 SER A CA 1
ATOM 667 C C . SER A 1 85 ? 6.962 9.260 -8.358 1.00 84.50 85 SER A C 1
ATOM 669 O O . SER A 1 85 ? 7.569 10.321 -8.236 1.00 84.50 85 SER A O 1
ATOM 671 N N . LEU A 1 86 ? 5.625 9.232 -8.303 1.00 84.94 86 LEU A N 1
ATOM 672 C CA . LEU A 1 86 ? 4.831 10.431 -8.012 1.00 84.94 86 LEU A CA 1
ATOM 673 C C . LEU A 1 86 ? 5.010 10.898 -6.572 1.00 84.94 86 LEU A C 1
ATOM 675 O O . LEU A 1 86 ? 5.096 12.097 -6.320 1.00 84.94 86 LEU A O 1
ATOM 679 N N . LEU A 1 87 ? 5.102 9.962 -5.626 1.00 86.81 87 LEU A N 1
ATOM 680 C CA . LEU A 1 87 ? 5.374 10.318 -4.240 1.00 86.81 87 LEU A CA 1
ATOM 681 C C . LEU A 1 87 ? 6.811 10.830 -4.091 1.00 86.81 87 LEU A C 1
ATOM 683 O O . LEU A 1 87 ? 7.061 11.658 -3.221 1.00 86.81 87 LEU A O 1
ATOM 687 N N . GLU A 1 88 ? 7.741 10.393 -4.946 1.00 86.50 88 GLU A N 1
ATOM 688 C CA . GLU A 1 88 ? 9.137 10.852 -4.922 1.00 86.50 88 GLU A CA 1
ATOM 689 C C . GLU A 1 88 ? 9.240 12.329 -5.282 1.00 86.50 88 GLU A C 1
ATOM 691 O O . GLU A 1 88 ? 9.958 13.074 -4.625 1.00 86.50 88 GLU A O 1
ATOM 696 N N . LYS A 1 89 ? 8.459 12.796 -6.259 1.00 84.00 89 LYS A N 1
ATOM 697 C CA . LYS A 1 89 ? 8.407 14.225 -6.596 1.00 84.00 89 LYS A CA 1
ATOM 698 C C . LYS A 1 89 ? 7.956 15.103 -5.428 1.00 84.00 89 LYS A C 1
ATOM 700 O O . LYS A 1 89 ? 8.375 16.252 -5.335 1.00 84.00 89 LYS A O 1
ATOM 705 N N . VAL A 1 90 ? 7.104 14.563 -4.555 1.00 85.88 90 VAL A N 1
ATOM 706 C CA . VAL A 1 90 ? 6.496 15.297 -3.439 1.00 85.88 90 VAL A CA 1
ATOM 707 C C . VAL A 1 90 ? 7.339 15.200 -2.169 1.00 85.88 90 VAL A C 1
ATOM 709 O O . VAL A 1 90 ? 7.591 16.208 -1.514 1.00 85.88 90 VAL A O 1
ATOM 712 N N . LEU A 1 91 ? 7.779 13.995 -1.807 1.00 86.12 91 LEU A N 1
ATOM 713 C CA . LEU A 1 91 ? 8.532 13.733 -0.577 1.00 86.12 91 LEU A CA 1
ATOM 714 C C . LEU A 1 91 ? 10.052 13.817 -0.768 1.00 86.12 91 LEU A C 1
ATOM 716 O O . LEU A 1 91 ? 10.795 13.930 0.210 1.00 86.12 91 LEU A O 1
ATOM 720 N N . GLY A 1 92 ? 10.536 13.741 -2.006 1.00 87.62 92 GLY A N 1
ATOM 721 C CA . GLY A 1 92 ? 11.956 13.691 -2.329 1.00 87.62 92 GLY A CA 1
ATOM 722 C C . GLY A 1 92 ? 12.673 12.601 -1.535 1.00 87.62 92 GLY A C 1
ATOM 723 O O . GLY A 1 92 ? 12.244 11.451 -1.466 1.00 87.62 92 GLY A O 1
ATOM 724 N N . ARG A 1 93 ? 13.753 13.001 -0.860 1.00 83.81 93 ARG A N 1
ATOM 725 C CA . ARG A 1 93 ? 14.605 12.106 -0.061 1.00 83.81 93 ARG A CA 1
ATOM 726 C C . ARG A 1 93 ? 13.907 11.494 1.157 1.00 83.81 93 ARG A C 1
ATOM 728 O O . ARG A 1 93 ? 14.405 10.518 1.705 1.00 83.81 93 ARG A O 1
ATOM 735 N N . GLU A 1 94 ? 12.781 12.052 1.598 1.00 87.94 94 GLU A N 1
ATOM 736 C CA . GLU A 1 94 ? 12.041 11.524 2.749 1.00 87.94 94 GLU A CA 1
ATOM 737 C C . GLU A 1 94 ? 11.128 10.352 2.380 1.00 87.94 94 GLU A C 1
ATOM 739 O O . GLU A 1 94 ? 10.635 9.665 3.275 1.00 87.94 94 GLU A O 1
ATOM 744 N N . LEU A 1 95 ? 10.930 10.076 1.085 1.00 89.50 95 LEU A N 1
ATOM 745 C CA . LEU A 1 95 ? 10.034 9.019 0.630 1.00 89.50 95 LEU A CA 1
ATOM 746 C C . LEU A 1 95 ? 10.399 7.651 1.210 1.00 89.50 95 LEU A C 1
ATOM 748 O O . LEU A 1 95 ? 9.541 6.955 1.743 1.00 89.50 95 LEU A O 1
ATOM 752 N N . GLU A 1 96 ? 11.667 7.261 1.138 1.00 87.50 96 GLU A N 1
ATOM 753 C CA . GLU A 1 96 ? 12.103 5.928 1.565 1.00 87.50 96 GLU A CA 1
ATOM 754 C C . GLU A 1 96 ? 11.959 5.729 3.079 1.00 87.50 96 GLU A C 1
ATOM 756 O O . GLU A 1 96 ? 11.538 4.666 3.558 1.00 87.50 96 GLU A O 1
ATOM 761 N N . ARG A 1 97 ? 12.238 6.793 3.843 1.00 89.00 97 ARG A N 1
ATOM 762 C CA . ARG A 1 97 ? 12.0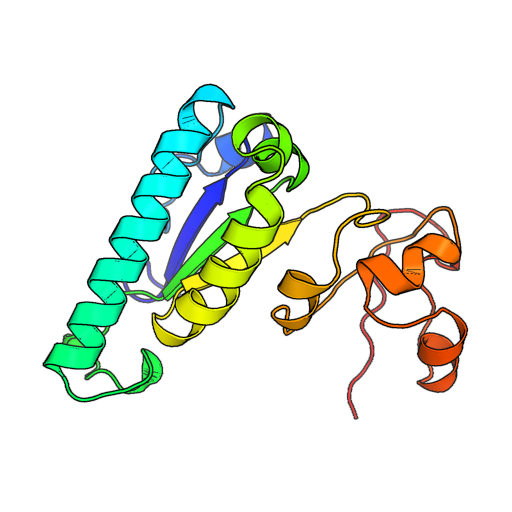28 6.829 5.293 1.00 89.00 97 ARG A CA 1
ATOM 763 C C . ARG A 1 97 ? 10.542 6.755 5.626 1.00 89.00 97 ARG A C 1
ATOM 765 O O . ARG A 1 97 ? 10.157 6.000 6.522 1.00 89.00 97 ARG A O 1
ATOM 772 N N . TRP A 1 98 ? 9.717 7.505 4.899 1.00 91.31 98 TRP A N 1
ATOM 773 C CA . TRP A 1 98 ? 8.268 7.481 5.047 1.00 91.31 98 TRP A CA 1
ATOM 774 C C . TRP A 1 98 ? 7.704 6.090 4.744 1.00 91.31 98 TRP A C 1
ATOM 776 O O . TRP A 1 98 ? 7.036 5.529 5.605 1.00 91.31 98 TRP A O 1
ATOM 786 N N . LEU A 1 99 ? 8.057 5.478 3.607 1.00 91.31 99 LEU A N 1
ATOM 787 C CA . LEU A 1 99 ? 7.631 4.123 3.234 1.00 91.31 99 LEU A CA 1
ATOM 788 C C . LEU A 1 99 ? 8.026 3.092 4.289 1.00 91.31 99 LEU A C 1
ATOM 790 O O . LEU A 1 99 ? 7.214 2.254 4.666 1.00 91.31 99 LEU A O 1
ATOM 794 N N . THR A 1 100 ? 9.258 3.153 4.796 1.00 90.00 100 THR A N 1
ATOM 795 C CA . THR A 1 100 ? 9.721 2.215 5.829 1.00 90.00 100 THR A CA 1
ATOM 796 C C . THR A 1 100 ? 8.874 2.325 7.100 1.00 90.00 100 THR A C 1
ATOM 798 O O . THR A 1 100 ? 8.434 1.311 7.648 1.00 90.00 100 THR A O 1
ATOM 801 N N . ARG A 1 101 ? 8.605 3.552 7.564 1.00 89.56 101 ARG A N 1
ATOM 802 C CA . ARG A 1 101 ? 7.759 3.806 8.740 1.00 89.56 101 ARG A CA 1
ATOM 803 C C . ARG A 1 101 ? 6.311 3.390 8.494 1.00 89.56 101 ARG A C 1
ATOM 805 O O . ARG A 1 101 ? 5.704 2.745 9.345 1.00 89.56 101 ARG A O 1
ATOM 812 N N . GLU A 1 102 ? 5.769 3.761 7.344 1.00 92.62 102 GLU A N 1
ATOM 813 C CA . GLU A 1 102 ? 4.370 3.538 7.018 1.00 92.62 102 GLU A CA 1
ATOM 814 C C . GLU A 1 102 ? 4.090 2.046 6.844 1.00 92.62 102 GLU A C 1
ATOM 816 O O . GLU A 1 102 ? 3.242 1.505 7.544 1.00 92.62 102 GLU A O 1
ATOM 821 N N . LEU A 1 103 ? 4.870 1.334 6.026 1.00 91.44 103 LEU A N 1
ATOM 822 C CA . LEU A 1 103 ? 4.662 -0.094 5.767 1.00 91.44 103 LEU A CA 1
ATOM 823 C C . LEU A 1 103 ? 4.867 -0.971 7.008 1.00 91.44 103 LEU A C 1
ATOM 825 O O . LEU A 1 103 ? 4.137 -1.945 7.189 1.00 91.44 103 LEU A O 1
ATOM 829 N N . SER A 1 104 ? 5.815 -0.618 7.882 1.00 86.31 104 SER A N 1
ATOM 830 C CA . SER A 1 104 ? 6.058 -1.372 9.123 1.00 86.31 104 SER A CA 1
ATOM 831 C C . SER A 1 104 ? 4.908 -1.256 10.127 1.00 86.31 104 SER A C 1
ATOM 833 O O . SER A 1 104 ? 4.608 -2.212 10.838 1.00 86.31 104 SER A O 1
ATOM 835 N N . SER A 1 105 ? 4.241 -0.101 10.176 1.00 87.44 105 SER A N 1
ATOM 836 C CA . SER A 1 105 ? 3.227 0.206 11.194 1.00 87.44 105 SER A CA 1
ATOM 837 C C . SER A 1 105 ? 1.788 0.062 10.682 1.00 87.44 105 SER A C 1
ATOM 839 O O . SER A 1 105 ? 0.870 -0.213 11.447 1.00 87.44 105 SER A O 1
ATOM 841 N N . ALA A 1 106 ? 1.561 0.218 9.380 1.00 92.81 106 ALA A N 1
ATOM 842 C CA . ALA A 1 106 ? 0.241 0.124 8.760 1.00 92.81 106 ALA A CA 1
ATOM 843 C C . ALA A 1 106 ? -0.377 -1.276 8.880 1.00 92.81 106 ALA A C 1
ATOM 845 O O . ALA A 1 106 ? -1.590 -1.415 9.070 1.00 92.81 106 ALA A O 1
ATOM 846 N N . LEU A 1 107 ? 0.459 -2.320 8.803 1.00 91.56 107 LEU A N 1
ATOM 847 C CA . LEU A 1 107 ? 0.004 -3.708 8.788 1.00 91.56 107 LEU A CA 1
ATOM 848 C C . LEU A 1 107 ? -0.800 -4.054 10.049 1.00 91.56 107 LEU A C 1
ATOM 850 O O . LEU A 1 107 ? -1.903 -4.597 9.952 1.00 91.56 107 LEU A O 1
ATOM 854 N N . VAL A 1 108 ? -0.287 -3.685 11.223 1.00 93.62 108 VAL A N 1
ATOM 855 C CA . VAL A 1 108 ? -0.961 -3.954 12.501 1.00 93.62 108 VAL A CA 1
ATOM 856 C C . VAL A 1 108 ? -2.285 -3.197 12.626 1.00 93.62 108 VAL A C 1
ATOM 858 O O . VAL A 1 108 ? -3.220 -3.709 13.229 1.00 93.62 108 VAL A O 1
ATOM 861 N N . GLY A 1 109 ? -2.413 -2.034 11.979 1.00 95.69 109 GLY A N 1
ATOM 862 C CA . GLY A 1 109 ? -3.624 -1.207 11.969 1.00 95.69 109 GLY A CA 1
ATOM 863 C C . GLY A 1 109 ? -4.686 -1.608 10.940 1.00 95.69 109 GLY A C 1
ATOM 864 O O . GLY A 1 109 ? -5.663 -0.880 10.763 1.00 95.69 109 GLY A O 1
ATOM 865 N N . GLY A 1 110 ? -4.513 -2.731 10.235 1.00 96.19 110 GLY A N 1
ATOM 866 C CA . GLY A 1 110 ? -5.460 -3.152 9.195 1.00 96.19 110 GLY A CA 1
ATOM 867 C C . GLY A 1 110 ? -5.399 -2.279 7.940 1.00 96.19 110 GLY A C 1
ATOM 868 O O . GLY A 1 110 ? -6.393 -2.142 7.229 1.00 96.19 110 GLY A O 1
ATOM 869 N N . ILE A 1 111 ? -4.244 -1.671 7.671 1.00 97.81 111 ILE A N 1
ATOM 870 C CA . ILE A 1 111 ? -3.965 -0.925 6.444 1.00 97.81 111 ILE A CA 1
ATOM 871 C C . ILE A 1 111 ? -3.008 -1.783 5.606 1.00 97.81 111 ILE A C 1
ATOM 873 O O . ILE A 1 111 ? -2.072 -2.398 6.125 1.00 97.81 111 ILE A O 1
ATOM 877 N N . ARG A 1 112 ? -3.284 -1.924 4.312 1.00 95.69 112 ARG A N 1
ATOM 878 C CA . ARG A 1 112 ? -2.500 -2.734 3.371 1.00 95.69 112 ARG A CA 1
ATOM 879 C C . ARG A 1 112 ? -2.124 -1.869 2.185 1.00 95.69 112 ARG A C 1
ATOM 881 O O . ARG A 1 112 ? -2.968 -1.130 1.696 1.00 95.69 112 ARG A O 1
ATOM 888 N N . TYR A 1 113 ? -0.898 -2.003 1.700 1.00 95.62 113 TYR A N 1
ATOM 889 C CA . TYR A 1 113 ? -0.412 -1.241 0.556 1.00 95.62 113 TYR A CA 1
ATOM 890 C C . TYR A 1 113 ? -0.232 -2.153 -0.655 1.00 95.62 113 TYR A C 1
ATOM 892 O O . TYR A 1 113 ? 0.330 -3.241 -0.551 1.00 95.62 113 TYR A O 1
ATOM 900 N N . CYS A 1 114 ? -0.709 -1.694 -1.805 1.00 93.81 114 CYS A N 1
ATOM 901 C CA . CYS A 1 114 ? -0.325 -2.170 -3.123 1.00 93.81 114 CYS A CA 1
ATOM 902 C C . CYS A 1 114 ? 0.410 -1.022 -3.807 1.00 93.81 114 CYS A C 1
ATOM 904 O O . CYS A 1 114 ? -0.162 0.045 -4.019 1.00 93.81 114 CYS A O 1
ATOM 906 N N . ILE A 1 115 ? 1.693 -1.229 -4.082 1.00 91.62 115 ILE A N 1
ATOM 907 C CA . ILE A 1 115 ? 2.563 -0.213 -4.664 1.00 91.62 115 ILE A CA 1
ATOM 908 C C . ILE A 1 115 ? 2.925 -0.676 -6.064 1.00 91.62 115 ILE A C 1
ATOM 910 O O . ILE A 1 115 ? 3.517 -1.741 -6.233 1.00 91.62 115 ILE A O 1
ATOM 914 N N . LEU A 1 116 ? 2.547 0.124 -7.050 1.00 89.12 116 LEU A N 1
ATOM 915 C CA . LEU A 1 116 ? 2.894 -0.073 -8.441 1.00 89.12 116 LEU A CA 1
ATOM 916 C C . LEU A 1 116 ? 4.056 0.859 -8.781 1.00 89.12 116 LEU A C 1
ATOM 918 O O . LEU A 1 116 ? 4.092 2.032 -8.399 1.00 89.12 116 LEU A O 1
ATOM 922 N N . MET A 1 117 ? 5.032 0.310 -9.490 1.00 85.31 117 MET A N 1
ATOM 923 C CA . MET A 1 117 ? 6.178 1.042 -10.007 1.00 85.31 117 MET A CA 1
ATOM 924 C C . MET A 1 117 ? 6.732 0.321 -11.231 1.00 85.31 117 MET A C 1
ATOM 926 O O . MET A 1 117 ? 6.570 -0.893 -11.367 1.00 85.31 117 MET A O 1
ATOM 930 N N . GLN A 1 118 ? 7.369 1.070 -12.127 1.00 76.88 118 GLN A N 1
ATOM 931 C CA . GLN A 1 118 ? 7.964 0.495 -13.336 1.00 76.88 118 GLN A CA 1
ATOM 932 C C . GLN A 1 118 ? 9.336 -0.125 -13.073 1.00 76.88 118 GLN A C 1
ATOM 934 O O . GLN A 1 118 ? 9.650 -1.168 -13.641 1.00 76.88 118 GLN A O 1
ATOM 939 N N . ASP A 1 119 ? 10.138 0.512 -12.221 1.00 74.25 119 ASP A N 1
ATOM 940 C CA . ASP A 1 119 ? 11.472 0.049 -11.865 1.00 74.25 119 ASP A CA 1
ATOM 941 C C . ASP A 1 119 ? 11.844 0.548 -10.465 1.00 74.25 119 ASP A C 1
ATOM 943 O O . ASP A 1 119 ? 11.751 1.741 -10.175 1.00 74.25 119 ASP A O 1
ATOM 947 N N . ALA A 1 120 ? 12.260 -0.369 -9.593 1.00 75.44 120 ALA A N 1
ATOM 948 C CA . ALA A 1 120 ? 12.779 -0.052 -8.270 1.00 75.44 120 ALA A CA 1
ATOM 949 C C . ALA A 1 120 ? 14.299 0.180 -8.252 1.00 75.44 120 ALA A C 1
ATOM 951 O O . ALA A 1 120 ? 14.853 0.420 -7.179 1.00 75.44 120 ALA A O 1
ATOM 952 N N . SER A 1 121 ? 15.005 0.078 -9.380 1.00 73.75 121 SER A N 1
ATOM 953 C CA . SER A 1 121 ? 16.462 0.249 -9.450 1.00 73.75 121 SER A CA 1
ATOM 954 C C . SER A 1 121 ? 16.911 1.586 -8.846 1.00 73.75 121 SER A C 1
ATOM 956 O O . SER A 1 121 ? 16.282 2.616 -9.057 1.00 73.75 121 SER A O 1
ATOM 958 N N . ASN A 1 122 ? 18.017 1.570 -8.096 1.00 74.81 122 ASN A N 1
ATOM 959 C CA . ASN A 1 122 ? 18.591 2.710 -7.354 1.00 74.81 122 ASN A CA 1
ATOM 960 C C . ASN A 1 122 ? 17.846 3.184 -6.092 1.00 74.81 122 ASN A C 1
ATOM 962 O O . ASN A 1 122 ? 18.364 4.065 -5.413 1.00 74.81 122 ASN A O 1
ATOM 966 N N . TRP A 1 123 ? 16.712 2.584 -5.723 1.00 74.00 123 TRP A N 1
ATOM 967 C CA . TRP A 1 123 ? 16.074 2.866 -4.427 1.00 74.00 123 TRP A CA 1
ATOM 968 C C . TRP A 1 123 ? 16.751 2.072 -3.301 1.00 74.00 123 TRP A C 1
ATOM 970 O O . TRP A 1 123 ? 17.285 0.975 -3.537 1.00 74.00 123 TRP A O 1
ATOM 980 N N . GLU A 1 124 ? 16.703 2.567 -2.067 1.00 70.25 124 GLU A N 1
ATOM 981 C CA . GLU A 1 124 ? 17.139 1.802 -0.903 1.00 70.25 124 GLU A CA 1
ATOM 982 C C . GLU A 1 124 ? 16.275 0.542 -0.703 1.00 70.25 124 GLU A C 1
ATOM 984 O O . GLU A 1 124 ? 15.155 0.376 -1.191 1.00 70.25 124 GLU A O 1
ATOM 989 N N . THR A 1 125 ? 16.837 -0.429 0.018 1.00 74.00 125 THR A N 1
ATOM 990 C CA . THR A 1 125 ? 16.203 -1.745 0.213 1.00 74.00 125 THR A CA 1
ATOM 991 C C . THR A 1 125 ? 15.357 -1.823 1.486 1.00 74.00 125 THR A C 1
ATOM 993 O O . THR A 1 125 ? 14.674 -2.826 1.698 1.00 74.00 125 THR A O 1
ATOM 996 N N . GLY A 1 126 ? 15.403 -0.795 2.342 1.00 78.00 126 GLY A N 1
ATOM 997 C CA . GLY A 1 126 ? 14.823 -0.813 3.690 1.00 78.00 126 GLY A CA 1
ATOM 998 C C . GLY A 1 126 ? 13.318 -1.067 3.695 1.00 78.00 126 GLY A C 1
ATOM 999 O O . GLY A 1 126 ? 12.846 -2.004 4.343 1.00 78.00 126 GLY A O 1
ATOM 1000 N N . TRP A 1 127 ? 12.574 -0.292 2.908 1.00 82.69 127 TRP A N 1
ATOM 1001 C CA . TRP A 1 127 ? 11.123 -0.434 2.794 1.00 82.69 127 TRP A CA 1
ATOM 1002 C C . TRP A 1 127 ? 10.715 -1.697 2.024 1.00 82.69 127 TRP A C 1
ATOM 1004 O O . TRP A 1 127 ? 9.699 -2.307 2.348 1.00 82.69 127 TRP A O 1
ATOM 1014 N N . ARG A 1 128 ? 11.534 -2.165 1.070 1.00 80.38 128 ARG A N 1
ATOM 1015 C CA . ARG A 1 128 ? 11.256 -3.392 0.300 1.00 80.38 128 ARG A CA 1
ATOM 1016 C C . ARG A 1 128 ? 11.194 -4.637 1.182 1.00 80.38 128 ARG A C 1
ATOM 1018 O O . ARG A 1 128 ? 10.425 -5.546 0.898 1.00 80.38 128 ARG A O 1
ATOM 1025 N N . ARG A 1 129 ? 11.950 -4.670 2.287 1.00 80.38 129 ARG A N 1
ATOM 1026 C CA . ARG A 1 129 ? 11.878 -5.763 3.278 1.00 80.38 129 ARG A CA 1
ATOM 1027 C C . ARG A 1 129 ? 10.530 -5.842 3.999 1.00 80.38 129 ARG A C 1
ATOM 1029 O O . ARG A 1 129 ? 10.236 -6.873 4.589 1.00 80.38 129 ARG A O 1
ATOM 1036 N N . GLN A 1 130 ? 9.729 -4.775 3.957 1.00 83.88 130 GLN A N 1
ATOM 1037 C CA . GLN A 1 130 ? 8.379 -4.745 4.525 1.00 83.88 130 GLN A CA 1
ATOM 1038 C C . GLN A 1 130 ? 7.319 -5.279 3.544 1.00 83.88 130 GLN A C 1
ATOM 1040 O O . GLN A 1 130 ? 6.161 -5.452 3.920 1.00 83.88 130 GLN A O 1
ATOM 1045 N N . ILE A 1 131 ? 7.688 -5.546 2.285 1.00 83.88 131 ILE A N 1
ATOM 1046 C CA . ILE A 1 131 ? 6.777 -6.053 1.260 1.00 83.88 131 ILE A CA 1
ATOM 1047 C C . ILE A 1 131 ? 6.680 -7.577 1.369 1.00 83.88 131 ILE A C 1
ATOM 1049 O O . ILE A 1 131 ? 7.639 -8.299 1.113 1.00 83.88 131 ILE A O 1
ATOM 1053 N N . GLY A 1 132 ? 5.494 -8.071 1.730 1.00 83.19 132 GLY A N 1
ATOM 1054 C CA . GLY A 1 132 ? 5.237 -9.510 1.866 1.00 83.19 132 GLY A CA 1
ATOM 1055 C C . GLY A 1 132 ? 5.015 -10.255 0.543 1.00 83.19 132 GLY A C 1
ATOM 1056 O O . GLY A 1 132 ? 5.123 -11.477 0.508 1.00 83.19 132 GLY A O 1
ATOM 1057 N N . LEU A 1 133 ? 4.699 -9.542 -0.542 1.00 84.94 133 LEU A N 1
ATOM 1058 C CA . LEU A 1 133 ? 4.478 -10.113 -1.871 1.00 84.94 133 LEU A CA 1
ATOM 1059 C C . LEU A 1 133 ? 5.001 -9.156 -2.943 1.00 84.94 133 LEU A C 1
ATOM 1061 O O . LEU A 1 133 ? 4.505 -8.038 -3.066 1.00 84.94 133 LEU A O 1
ATOM 1065 N N . ALA A 1 134 ? 5.956 -9.626 -3.740 1.00 84.81 134 ALA A N 1
ATOM 1066 C CA . ALA A 1 134 ? 6.444 -8.930 -4.922 1.00 84.81 134 ALA A CA 1
ATOM 1067 C C . ALA A 1 134 ? 5.928 -9.625 -6.187 1.00 84.81 134 ALA A C 1
ATOM 1069 O O . ALA A 1 134 ? 5.988 -10.851 -6.302 1.00 84.81 134 ALA A O 1
ATOM 1070 N N . VAL A 1 135 ? 5.423 -8.837 -7.134 1.00 84.81 135 VAL A N 1
ATOM 1071 C CA . VAL A 1 135 ? 4.971 -9.305 -8.447 1.00 84.81 135 VAL A CA 1
ATOM 1072 C C . VAL A 1 135 ? 5.637 -8.431 -9.497 1.00 84.81 135 VAL A C 1
ATOM 1074 O O . VAL A 1 135 ? 5.517 -7.211 -9.444 1.00 84.81 135 VAL A O 1
ATOM 1077 N N . ALA A 1 136 ? 6.319 -9.053 -10.454 1.00 83.81 136 ALA A N 1
ATOM 1078 C CA . ALA A 1 136 ? 6.953 -8.355 -11.561 1.00 83.81 136 ALA A CA 1
ATOM 1079 C C . ALA A 1 136 ? 6.447 -8.921 -12.889 1.00 83.81 136 ALA A C 1
ATOM 1081 O O . ALA A 1 136 ? 6.354 -10.139 -13.066 1.00 83.81 136 ALA A O 1
ATOM 1082 N N . GLY A 1 137 ? 6.115 -8.015 -13.809 1.00 82.75 137 GLY A N 1
ATOM 1083 C CA . GLY A 1 137 ? 5.937 -8.350 -15.217 1.00 82.75 137 GLY A CA 1
ATOM 1084 C C . GLY A 1 137 ? 7.267 -8.319 -15.973 1.00 82.75 137 GLY A C 1
ATOM 1085 O O . GLY A 1 137 ? 8.292 -7.978 -15.381 1.00 82.75 137 GLY A O 1
ATOM 1086 N N . GLY A 1 138 ? 7.246 -8.630 -17.273 1.00 83.94 138 GLY A N 1
ATOM 1087 C CA . GLY A 1 138 ? 8.448 -8.652 -18.120 1.00 83.94 138 GLY A CA 1
ATOM 1088 C C . GLY A 1 138 ? 9.366 -7.433 -17.958 1.00 83.94 138 GLY A C 1
ATOM 1089 O O . GLY A 1 138 ? 8.907 -6.291 -18.035 1.00 83.94 138 GLY A O 1
ATOM 1090 N N . GLN A 1 139 ? 10.657 -7.685 -17.727 1.00 81.75 139 GLN A N 1
ATOM 1091 C CA . GLN A 1 139 ? 11.685 -6.667 -17.475 1.00 81.75 139 GLN A CA 1
ATOM 1092 C C . GLN A 1 139 ? 12.669 -6.566 -18.642 1.00 81.75 139 GLN A C 1
ATOM 1094 O O . GLN A 1 139 ? 12.909 -7.534 -19.354 1.00 81.75 139 GLN A O 1
ATOM 1099 N N . VAL A 1 140 ? 13.270 -5.387 -18.830 1.00 81.69 140 VAL A N 1
ATOM 1100 C CA . VAL A 1 140 ? 14.215 -5.141 -19.940 1.00 81.69 140 VAL A CA 1
ATOM 1101 C C . VAL A 1 140 ? 15.616 -5.705 -19.698 1.00 81.69 140 VAL A C 1
ATOM 1103 O O . VAL A 1 140 ? 16.367 -5.891 -20.650 1.00 81.69 140 VAL A O 1
ATOM 1106 N N . SER A 1 141 ? 15.990 -5.939 -18.438 1.00 83.75 141 SER A N 1
ATOM 1107 C CA . SER A 1 141 ? 17.320 -6.416 -18.052 1.00 83.75 141 SER A CA 1
ATOM 1108 C C . SER A 1 141 ? 17.244 -7.318 -16.824 1.00 83.75 141 SER A C 1
ATOM 1110 O O . SER A 1 141 ? 16.384 -7.142 -15.962 1.00 83.75 141 SER A O 1
ATOM 1112 N N . ARG A 1 142 ? 18.202 -8.244 -16.717 1.00 85.69 142 ARG A N 1
ATOM 1113 C CA . ARG A 1 142 ? 18.433 -9.088 -15.533 1.00 85.69 142 ARG A CA 1
ATOM 1114 C C . ARG A 1 142 ? 18.754 -8.276 -14.283 1.00 85.69 142 ARG A C 1
ATOM 1116 O O . ARG A 1 142 ? 18.393 -8.682 -13.181 1.00 85.69 142 ARG A O 1
ATOM 1123 N N . ASP A 1 143 ? 19.370 -7.108 -14.453 1.00 85.94 143 ASP A N 1
ATOM 1124 C CA . ASP A 1 143 ? 19.700 -6.213 -13.340 1.00 85.94 143 ASP A CA 1
ATOM 1125 C C . ASP A 1 143 ? 18.446 -5.667 -12.640 1.00 85.94 143 ASP A C 1
ATOM 1127 O O . ASP A 1 143 ? 18.516 -5.274 -11.478 1.00 85.94 143 ASP A O 1
ATOM 1131 N N . ALA A 1 144 ? 17.287 -5.721 -13.309 1.00 84.12 144 ALA A N 1
ATOM 1132 C CA . ALA A 1 144 ? 15.998 -5.319 -12.759 1.00 84.12 144 ALA A CA 1
ATOM 1133 C C . ALA A 1 144 ? 15.285 -6.444 -11.976 1.00 84.12 144 ALA A C 1
ATOM 1135 O O . ALA A 1 144 ? 14.331 -6.165 -11.250 1.00 84.12 144 ALA A O 1
ATOM 1136 N N . ASP A 1 145 ? 15.730 -7.707 -12.049 1.00 84.50 145 ASP A N 1
ATOM 1137 C CA . ASP A 1 145 ? 15.053 -8.816 -11.353 1.00 84.50 145 ASP A CA 1
ATOM 1138 C C . ASP A 1 145 ? 15.168 -8.673 -9.825 1.00 84.50 145 ASP A C 1
ATOM 1140 O O . ASP A 1 145 ? 14.170 -8.681 -9.101 1.00 84.50 145 ASP A O 1
ATOM 1144 N N . LYS A 1 146 ? 16.393 -8.471 -9.320 1.00 85.25 146 LYS A N 1
ATOM 1145 C CA . LYS A 1 146 ? 16.662 -8.336 -7.881 1.00 85.25 146 LYS A CA 1
ATOM 1146 C C . LYS A 1 146 ? 16.009 -7.112 -7.230 1.00 85.25 146 LYS A C 1
ATOM 1148 O O . LYS A 1 146 ? 15.437 -7.288 -6.153 1.00 85.25 146 LYS A O 1
ATOM 1153 N N . PRO A 1 147 ? 16.075 -5.891 -7.791 1.00 82.88 147 PRO A N 1
ATOM 1154 C CA . PRO A 1 147 ? 15.430 -4.740 -7.167 1.00 82.88 147 PRO A CA 1
ATOM 1155 C C . PRO A 1 147 ? 13.903 -4.878 -7.112 1.00 82.88 147 PRO A C 1
ATOM 1157 O O . PRO A 1 147 ? 13.323 -4.438 -6.122 1.00 82.88 147 PRO A O 1
ATOM 1160 N N . ASN A 1 148 ? 13.275 -5.534 -8.096 1.00 82.19 148 ASN A N 1
ATOM 1161 C CA . ASN A 1 148 ? 11.815 -5.651 -8.181 1.00 82.19 148 ASN A CA 1
ATOM 1162 C C . ASN A 1 148 ? 11.233 -6.885 -7.464 1.00 82.19 148 ASN A C 1
ATOM 1164 O O . ASN A 1 148 ? 10.110 -6.821 -6.971 1.00 82.19 148 ASN A O 1
ATOM 1168 N N . LEU A 1 149 ? 11.969 -8.001 -7.372 1.00 84.44 149 LEU A N 1
ATOM 1169 C CA . LEU A 1 149 ? 11.500 -9.235 -6.712 1.00 84.44 149 LEU A CA 1
ATOM 1170 C C . LEU A 1 149 ? 12.227 -9.582 -5.408 1.00 84.44 149 LEU A C 1
ATOM 1172 O O . LEU A 1 149 ? 11.842 -10.530 -4.725 1.00 84.44 149 LEU A O 1
ATOM 1176 N N . GLY A 1 150 ? 13.309 -8.878 -5.073 1.00 83.25 150 GLY A N 1
ATOM 1177 C CA . GLY A 1 150 ? 14.181 -9.230 -3.948 1.00 83.25 150 GLY A CA 1
ATOM 1178 C C . GLY A 1 150 ? 15.045 -10.476 -4.186 1.00 83.25 150 GLY A C 1
ATOM 1179 O O . GLY A 1 150 ? 15.787 -10.871 -3.290 1.00 83.25 150 GLY A O 1
ATOM 1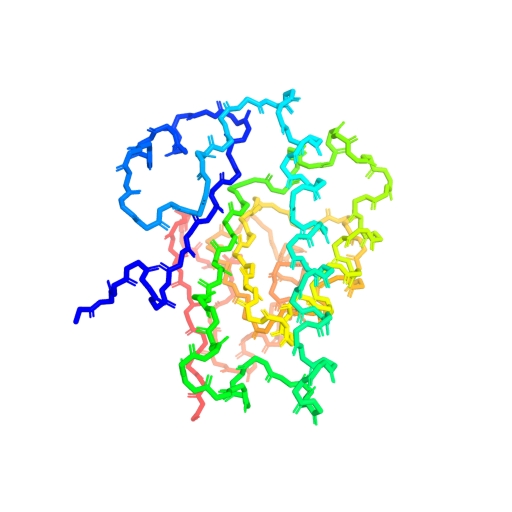180 N N . MET A 1 151 ? 14.983 -11.078 -5.379 1.00 85.25 151 MET A N 1
ATOM 1181 C CA . MET A 1 151 ? 15.722 -12.280 -5.779 1.00 85.25 151 MET A CA 1
ATOM 1182 C C . MET A 1 151 ? 16.439 -12.041 -7.108 1.00 85.25 151 MET A C 1
ATOM 1184 O O . MET A 1 151 ? 15.872 -11.471 -8.035 1.00 85.25 151 MET A O 1
ATOM 1188 N N . SER A 1 152 ? 17.683 -12.492 -7.218 1.00 89.25 152 SER A N 1
ATOM 1189 C CA . SER A 1 152 ? 18.425 -12.502 -8.480 1.00 89.25 152 SER A CA 1
ATOM 1190 C C . SER A 1 152 ? 17.824 -13.482 -9.494 1.00 89.25 152 SER A C 1
ATOM 1192 O O . SER A 1 152 ? 17.163 -14.456 -9.130 1.00 89.25 152 SER A O 1
ATOM 1194 N N . THR A 1 153 ? 18.137 -13.286 -10.778 1.00 89.69 153 THR A N 1
ATOM 1195 C CA . THR A 1 153 ? 17.767 -14.199 -11.875 1.00 89.69 153 THR A CA 1
ATOM 1196 C C . THR A 1 153 ? 18.120 -15.661 -11.560 1.00 89.69 153 THR A C 1
ATOM 1198 O O . THR A 1 153 ? 17.331 -16.567 -11.826 1.00 89.69 153 THR A O 1
ATOM 1201 N N . ALA A 1 154 ? 19.294 -15.905 -10.964 1.00 91.75 154 ALA A N 1
ATOM 1202 C CA . ALA A 1 154 ? 19.754 -17.247 -10.607 1.00 91.75 154 ALA A CA 1
ATOM 1203 C C . ALA A 1 154 ? 18.936 -17.864 -9.460 1.00 91.75 154 ALA A C 1
ATOM 1205 O O . ALA A 1 154 ? 18.575 -19.037 -9.533 1.00 91.75 154 ALA A O 1
ATOM 1206 N N . GLU A 1 155 ? 18.600 -17.080 -8.431 1.00 90.19 155 GLU A N 1
ATOM 1207 C CA . GLU A 1 155 ? 17.756 -17.532 -7.315 1.00 90.19 155 GLU A CA 1
ATOM 1208 C C . GLU A 1 155 ? 16.339 -17.881 -7.780 1.00 90.19 155 GLU A C 1
ATOM 1210 O O . GLU A 1 155 ? 15.783 -18.886 -7.339 1.00 90.19 155 GLU A O 1
ATOM 1215 N N . ILE A 1 156 ? 15.774 -17.096 -8.705 1.00 88.62 156 ILE A N 1
ATOM 1216 C CA . ILE A 1 156 ? 14.450 -17.361 -9.286 1.00 88.62 156 ILE A CA 1
ATOM 1217 C C . ILE A 1 156 ? 14.462 -18.694 -10.043 1.00 88.62 156 ILE A C 1
ATOM 1219 O O . ILE A 1 156 ? 13.619 -19.556 -9.787 1.00 88.62 156 ILE A O 1
ATOM 1223 N N . LYS A 1 157 ? 15.460 -18.905 -10.911 1.00 90.62 157 LYS A N 1
ATOM 1224 C CA . LYS A 1 157 ? 15.629 -20.171 -11.644 1.00 90.62 157 LYS A CA 1
ATOM 1225 C C . LYS A 1 157 ? 15.849 -21.358 -10.716 1.00 90.62 157 LYS A C 1
ATOM 1227 O O . LYS A 1 157 ? 15.253 -22.411 -10.922 1.00 90.62 157 LYS A O 1
ATOM 1232 N N . GLY A 1 158 ? 16.664 -21.188 -9.675 1.00 91.06 158 GLY A N 1
ATOM 1233 C CA . GLY A 1 158 ? 16.930 -22.227 -8.678 1.00 91.06 158 GLY A CA 1
ATOM 1234 C C . GLY A 1 158 ? 15.676 -22.690 -7.929 1.00 91.06 158 GLY A C 1
ATOM 1235 O O . GLY A 1 158 ? 15.642 -23.812 -7.435 1.00 91.06 158 GLY A O 1
ATOM 1236 N N . ARG A 1 159 ? 14.627 -21.859 -7.888 1.00 90.06 159 ARG A N 1
ATOM 1237 C CA . ARG A 1 159 ? 13.308 -22.188 -7.322 1.00 90.06 159 ARG A CA 1
ATOM 1238 C C . ARG A 1 159 ? 12.303 -22.700 -8.363 1.00 90.06 159 ARG A C 1
ATOM 1240 O O . ARG A 1 159 ? 11.124 -22.819 -8.052 1.00 90.06 159 ARG A O 1
ATOM 1247 N N . GLY A 1 160 ? 12.746 -22.978 -9.591 1.00 87.62 160 GLY A N 1
ATOM 1248 C CA . GLY A 1 160 ? 11.890 -23.428 -10.694 1.00 87.62 160 GLY A CA 1
ATOM 1249 C C . GLY A 1 160 ? 11.054 -22.317 -11.338 1.00 87.62 160 GLY A C 1
ATOM 1250 O O . GLY A 1 160 ? 10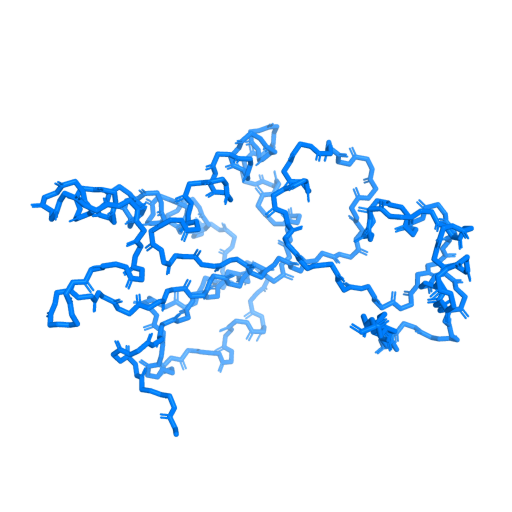.124 -22.616 -12.083 1.00 87.62 160 GLY A O 1
ATOM 1251 N N . GLY A 1 161 ? 11.359 -21.049 -11.047 1.00 86.00 161 GLY A N 1
ATOM 1252 C CA . GLY A 1 161 ? 10.648 -19.905 -11.604 1.00 86.00 161 GLY A CA 1
ATOM 1253 C C . GLY A 1 161 ? 11.236 -19.397 -12.922 1.00 86.00 161 GLY A C 1
ATOM 1254 O O . GLY A 1 161 ? 12.408 -19.619 -13.231 1.00 86.00 161 GLY A O 1
ATOM 1255 N N . VAL A 1 162 ? 10.429 -18.648 -13.672 1.00 88.38 162 VAL A N 1
ATOM 1256 C CA . VAL A 1 162 ? 10.865 -17.877 -14.845 1.00 88.38 162 VAL A CA 1
ATOM 1257 C C . VAL A 1 162 ? 11.199 -16.446 -14.405 1.00 88.38 162 VAL A C 1
ATOM 1259 O O . VAL A 1 162 ? 10.314 -15.762 -13.882 1.00 88.38 162 VAL A O 1
ATOM 1262 N N . PRO A 1 163 ? 12.446 -15.971 -14.580 1.00 89.56 163 PRO A N 1
ATOM 1263 C CA . PRO A 1 163 ? 12.807 -14.596 -14.252 1.00 89.56 163 PRO A CA 1
ATOM 1264 C C . PRO A 1 163 ? 12.034 -13.581 -15.102 1.00 89.56 163 PRO A C 1
ATOM 1266 O O . PRO A 1 163 ? 11.872 -13.807 -16.303 1.00 89.56 163 PRO A O 1
ATOM 1269 N N . PRO A 1 164 ? 11.607 -12.442 -14.530 1.00 87.06 164 PRO A N 1
ATOM 1270 C CA . PRO A 1 164 ? 10.922 -11.391 -15.276 1.00 87.06 164 PRO A CA 1
ATOM 1271 C C . PRO A 1 164 ? 11.699 -10.876 -16.489 1.00 87.06 164 PRO A C 1
ATOM 1273 O O . PRO A 1 164 ? 11.103 -10.607 -17.527 1.00 87.06 164 PRO A O 1
ATOM 1276 N N . SER A 1 165 ? 13.023 -10.772 -16.385 1.00 86.50 165 SER A N 1
ATOM 1277 C CA . SER A 1 165 ? 13.908 -10.396 -17.495 1.00 86.50 165 SER A CA 1
ATOM 1278 C C . SER A 1 165 ? 13.932 -11.381 -18.670 1.00 86.50 165 SER A C 1
ATOM 1280 O O . SER A 1 165 ? 14.443 -11.051 -19.737 1.00 86.50 165 SER A O 1
ATOM 1282 N N . GLU A 1 166 ? 13.397 -12.589 -18.487 1.00 89.19 166 GLU A N 1
ATOM 1283 C CA . GLU A 1 166 ? 13.316 -13.635 -19.512 1.00 89.19 166 GLU A CA 1
ATOM 1284 C C . GLU A 1 166 ? 11.874 -13.881 -19.983 1.00 89.19 166 GLU A C 1
ATOM 1286 O O . GLU A 1 166 ? 11.623 -14.803 -20.759 1.00 89.19 166 GLU A O 1
ATOM 1291 N N . LEU A 1 167 ? 10.914 -13.062 -19.536 1.00 86.19 167 LEU A N 1
ATOM 1292 C CA . LEU A 1 167 ? 9.552 -13.100 -20.056 1.00 86.19 167 LEU A CA 1
ATOM 1293 C C . LEU A 1 167 ? 9.494 -12.475 -21.459 1.00 86.19 167 LEU A C 1
ATOM 1295 O O . LEU A 1 167 ? 10.164 -11.474 -21.713 1.00 86.19 167 LEU A O 1
ATOM 1299 N N . PRO A 1 168 ? 8.679 -13.039 -22.369 1.00 73.31 168 PRO A N 1
ATOM 1300 C CA . PRO A 1 168 ? 8.693 -12.668 -23.782 1.00 73.31 168 PRO A CA 1
ATOM 1301 C C . PRO A 1 168 ? 8.240 -11.226 -24.038 1.00 73.31 168 PRO A C 1
ATOM 1303 O O . PRO A 1 168 ? 8.748 -10.589 -24.956 1.00 73.31 168 PRO A O 1
ATOM 1306 N N . GLU A 1 169 ? 7.318 -10.692 -23.231 1.00 68.94 169 GLU A N 1
ATOM 1307 C CA . GLU A 1 169 ? 6.823 -9.320 -23.371 1.00 68.94 169 GLU A CA 1
ATOM 1308 C C . GLU A 1 169 ? 6.490 -8.688 -22.008 1.00 68.94 169 GLU A C 1
ATOM 1310 O O . GLU A 1 169 ? 6.251 -9.368 -21.001 1.00 68.94 169 GLU A O 1
ATOM 1315 N N . ARG A 1 170 ? 6.429 -7.350 -21.981 1.00 63.53 170 ARG A N 1
ATOM 1316 C CA . ARG A 1 170 ? 5.919 -6.590 -20.829 1.00 63.53 170 ARG A CA 1
ATOM 1317 C C . ARG A 1 170 ? 4.439 -6.924 -20.609 1.00 63.53 170 ARG A C 1
ATOM 1319 O O . ARG A 1 170 ? 3.663 -6.931 -21.555 1.00 63.53 170 ARG A O 1
ATOM 1326 N N . GLY A 1 171 ? 4.045 -7.159 -19.358 1.00 58.47 171 GLY A N 1
ATOM 1327 C CA . GLY A 1 171 ? 2.657 -7.484 -18.989 1.00 58.47 171 GLY A CA 1
ATOM 1328 C C . GLY A 1 171 ? 2.359 -8.977 -18.813 1.00 58.47 171 GLY A C 1
ATOM 1329 O O . GLY A 1 171 ? 1.303 -9.322 -18.289 1.00 58.47 171 GLY A O 1
ATOM 1330 N N . PHE A 1 172 ? 3.296 -9.867 -19.150 1.00 61.53 172 PHE A N 1
ATOM 1331 C CA . PHE A 1 172 ? 3.243 -11.259 -18.697 1.00 61.53 172 PHE A CA 1
ATOM 1332 C C . PHE A 1 172 ? 3.710 -11.335 -17.243 1.00 61.53 172 PHE A C 1
ATOM 1334 O O . PHE A 1 172 ? 4.722 -10.729 -16.902 1.00 61.53 172 PHE A O 1
ATOM 1341 N N . PHE A 1 173 ? 2.988 -12.068 -16.393 1.00 59.75 173 PHE A N 1
ATOM 1342 C CA . PHE A 1 173 ? 3.330 -12.259 -14.981 1.00 59.75 173 PHE A CA 1
ATOM 1343 C C . PHE A 1 173 ? 3.754 -13.702 -14.731 1.00 59.75 173 PHE A C 1
ATOM 1345 O O . PHE A 1 173 ? 3.090 -14.635 -15.182 1.00 59.75 173 PHE A O 1
ATOM 1352 N N . HIS A 1 174 ? 4.817 -13.890 -13.952 1.00 50.00 174 HIS A N 1
ATOM 1353 C CA . HIS A 1 174 ? 5.175 -15.200 -13.424 1.00 50.00 174 HIS A CA 1
ATOM 1354 C C . HIS A 1 174 ? 4.880 -15.245 -11.923 1.00 50.00 174 HIS A C 1
ATOM 1356 O O . HIS A 1 174 ? 5.449 -14.485 -11.141 1.00 50.00 174 HIS A O 1
ATOM 1362 N N . ARG A 1 175 ? 3.970 -16.133 -11.510 1.00 46.44 175 ARG A N 1
ATOM 1363 C CA . ARG A 1 175 ? 3.721 -16.421 -10.095 1.00 46.44 175 ARG A CA 1
ATOM 1364 C C . ARG A 1 175 ? 4.686 -17.530 -9.661 1.00 46.44 175 ARG A C 1
ATOM 1366 O O . ARG A 1 175 ? 4.569 -18.625 -10.210 1.00 46.44 175 ARG A O 1
ATOM 1373 N N . PRO A 1 176 ? 5.574 -17.318 -8.673 1.00 40.12 176 PRO A N 1
ATOM 1374 C CA . PRO A 1 176 ? 6.254 -18.440 -8.045 1.00 40.12 176 PRO A CA 1
ATOM 1375 C C . PRO A 1 176 ? 5.186 -19.304 -7.366 1.00 40.12 176 PRO A C 1
ATOM 1377 O O . PRO A 1 176 ? 4.444 -18.834 -6.498 1.00 40.12 176 PRO A O 1
ATOM 1380 N N . LEU A 1 177 ? 5.056 -20.553 -7.807 1.00 35.12 177 LEU A N 1
ATOM 1381 C CA . LEU A 1 177 ? 4.298 -21.552 -7.067 1.00 35.12 177 LEU A CA 1
ATOM 1382 C C . LEU A 1 177 ? 5.059 -21.773 -5.756 1.00 35.12 177 LEU A C 1
ATOM 1384 O O . LEU A 1 177 ? 6.183 -22.270 -5.765 1.00 35.12 177 LEU A O 1
ATOM 1388 N N . LEU A 1 178 ? 4.488 -21.321 -4.640 1.00 32.09 178 LEU A N 1
ATOM 1389 C CA . LEU A 1 178 ? 4.937 -21.794 -3.335 1.00 32.09 178 LEU A CA 1
ATOM 1390 C C . LEU A 1 178 ? 4.522 -23.272 -3.216 1.00 32.09 178 LEU A C 1
ATOM 1392 O O . LEU A 1 178 ? 3.430 -23.601 -3.691 1.00 32.09 178 LEU A O 1
ATOM 1396 N N . PRO A 1 179 ? 5.383 -24.137 -2.653 1.00 38.12 179 PRO A N 1
ATOM 1397 C CA . PRO A 1 179 ? 5.037 -25.528 -2.378 1.00 38.12 179 PRO A CA 1
ATOM 1398 C C . PRO A 1 179 ? 3.843 -25.647 -1.423 1.00 38.12 179 PRO A C 1
ATOM 1400 O O . PRO A 1 179 ? 3.662 -24.739 -0.576 1.00 38.12 179 PRO A O 1
#

Sequence (179 aa):
HTTPAQLRIFCIDGKGPDGALWRGLAHNWCGPITREEDIPGAIAALEALRGERMQLLEQHGVTKWEELPTQNRPPLVWVVINELSLLEKVLGRELERWLTRELSSALVGGIRYCILMQDASNWETGWRRQIGLAVAGGQVSRDADKPNLGMSTAEIKGRGGVPPSELPERGFFHRPLLP

Radius of gyration: 17.7 Å; chains: 1; bounding box: 39×44×48 Å

Secondary structure (DSSP, 8-state):
---TTTEEEEEE-TT-HHHHTTTT-TTBSS--B-SGGGHHHHHHHHHHHHHHHHHHHHHTT-SSGGGS-TTT-PPEEEEEES-HHHHHHHHGGGHHHHHHHHHHHHTTTTEEEEE--S--TTS-STTGGG-S----B--S-GGGHHHHHSS-HHHHHHTTPPPGGGSSSTT-B------

Foldseek 3Di:
DAALQAAAEEAEAQCADPLVVCAPPRRHPDRHHRHLVCVVVVLVVLVVLLVVLVVLCVVVVHQALVPDDPVSRGYQYEYEYQELVSVCVVCPPCSLVSLLVSLVRQHRSNYHYDYDYDAQPPPDCRNVVSDPDFKAAADCDQVRQCSRGVDGCVRQVVLVWHGSPRDPDGPDITDRPDD